Protein AF-A0A1V5MTT9-F1 (afdb_monomer_lite)

Secondary structure (DSSP, 8-state):
------SHHHH--TTS--HHHHHHHHHHHHHHHHHHHHH----EEEEEEES-GGG-EEEEEEE-HHHHTT---PPPGGGB-TTSSSB-HHHHHHHHHHH-SPPP------

Foldseek 3Di:
DDDDDDDCCVVPPPVQDQPQCVVVVVVQVVVVVVCCVPPVDDFHKDWDWDDWDPPTDTDIDGDHPVVPPPDDDDDDPQQAPPVRPHGDVVVVRVCDNVRDDDDDDDDDDD

Sequence (110 aa):
MRADTFGYLQRSFPGLISPVDAYEARYCGRMAVYYASGLNTAGSVCLQRFGKGDRYRTETFVTTLASVAARTKSLAAEYIHEKGNNITEEFHEYVSPLVGRLPEVGYIKR

pLDDT: mean 90.99, std 7.57, range [60.56, 98.0]

Radius of gyration: 18.13 Å; chains: 1; bounding box: 40×33×55 Å

Structure (mmCIF, N/CA/C/O backbone):
data_AF-A0A1V5MTT9-F1
#
_entry.id   AF-A0A1V5MTT9-F1
#
loop_
_atom_site.group_PDB
_atom_site.id
_atom_site.type_symbol
_atom_site.label_atom_id
_atom_site.label_alt_id
_atom_site.label_comp_id
_atom_site.label_asym_id
_atom_site.label_entity_id
_atom_site.label_seq_id
_atom_site.pdbx_PDB_ins_code
_atom_site.Cartn_x
_atom_site.Cartn_y
_atom_site.Cartn_z
_atom_site.occupancy
_atom_site.B_iso_or_equiv
_atom_site.auth_seq_id
_atom_site.auth_comp_id
_atom_site.auth_asym_id
_atom_site.auth_atom_id
_atom_site.pdbx_PDB_model_num
ATOM 1 N N . MET A 1 1 ? -3.926 -7.742 32.868 1.00 60.56 1 MET A N 1
ATOM 2 C CA . MET A 1 1 ? -3.781 -7.343 31.453 1.00 60.56 1 MET A CA 1
ATOM 3 C C . MET A 1 1 ? -3.738 -8.619 30.621 1.00 60.56 1 MET A C 1
ATOM 5 O O . M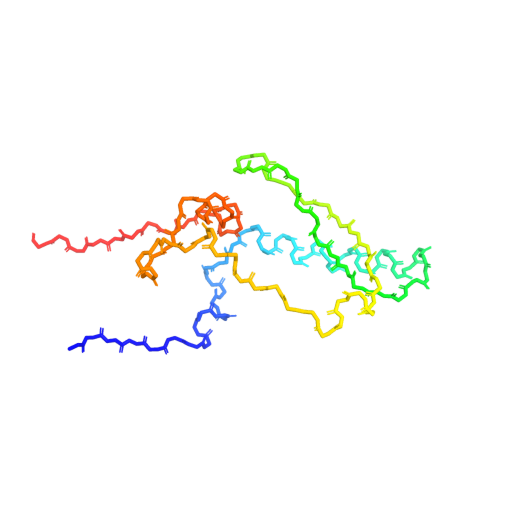ET A 1 1 ? -2.978 -9.505 30.982 1.00 60.56 1 MET A O 1
ATOM 9 N N . ARG A 1 2 ? -4.573 -8.756 29.586 1.00 78.75 2 ARG A N 1
ATOM 10 C CA . ARG A 1 2 ? -4.377 -9.761 28.527 1.00 78.75 2 ARG A CA 1
ATOM 11 C C . ARG A 1 2 ? -3.889 -8.991 27.305 1.00 78.75 2 ARG A C 1
ATOM 13 O O . ARG A 1 2 ? -4.631 -8.141 26.824 1.00 78.75 2 ARG A O 1
ATOM 20 N N . ALA A 1 3 ? -2.645 -9.206 26.901 1.00 85.38 3 ALA A N 1
ATOM 21 C CA . ALA A 1 3 ? -2.016 -8.507 25.790 1.00 85.38 3 ALA A CA 1
ATOM 22 C C . ALA A 1 3 ? -1.079 -9.473 25.065 1.00 85.38 3 ALA A C 1
ATOM 24 O O . ALA A 1 3 ? -0.283 -10.145 25.717 1.00 85.38 3 ALA A O 1
ATOM 25 N N . ASP A 1 4 ? -1.182 -9.505 23.740 1.00 85.06 4 ASP A N 1
ATOM 26 C CA . ASP A 1 4 ? -0.322 -10.281 22.853 1.00 85.06 4 ASP A CA 1
ATOM 27 C C . ASP A 1 4 ? 0.373 -9.331 21.876 1.00 85.06 4 ASP A C 1
ATOM 29 O O . ASP A 1 4 ? -0.234 -8.381 21.377 1.00 85.06 4 ASP A O 1
ATOM 33 N N . THR A 1 5 ? 1.641 -9.607 21.573 1.00 85.62 5 THR A N 1
ATOM 34 C CA . THR A 1 5 ? 2.386 -8.898 20.528 1.00 85.62 5 THR A CA 1
ATOM 35 C C . THR A 1 5 ? 2.424 -9.775 19.293 1.00 85.62 5 THR A C 1
ATOM 37 O O . THR A 1 5 ? 3.155 -10.765 19.235 1.00 85.62 5 THR A O 1
ATOM 40 N N . PHE A 1 6 ? 1.636 -9.426 18.285 1.00 84.81 6 PHE A N 1
ATOM 41 C CA . PHE A 1 6 ? 1.687 -10.150 17.025 1.00 84.81 6 PHE A CA 1
ATOM 42 C C . PHE A 1 6 ? 2.916 -9.744 16.201 1.00 84.81 6 PHE A C 1
ATOM 44 O O . PHE A 1 6 ? 3.332 -8.590 16.180 1.00 84.81 6 PHE A O 1
ATOM 51 N N . GLY A 1 7 ? 3.493 -10.732 15.515 1.00 87.62 7 GLY A N 1
ATOM 52 C CA . GLY A 1 7 ? 4.602 -10.563 14.577 1.00 87.62 7 GLY A CA 1
ATOM 53 C C . GLY A 1 7 ? 4.292 -11.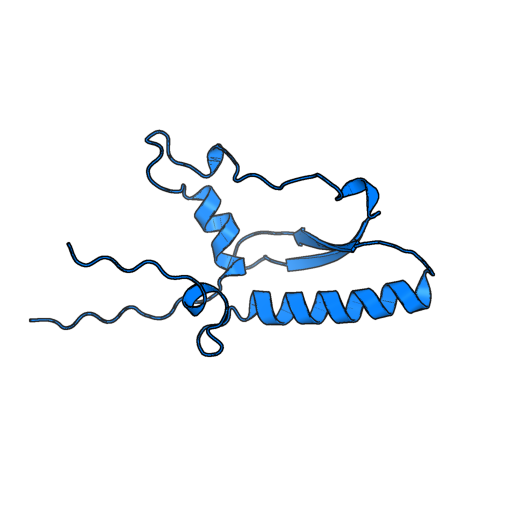289 13.273 1.00 87.62 7 GLY A C 1
ATOM 54 O O . GLY A 1 7 ? 3.595 -10.763 12.412 1.00 87.62 7 GLY A O 1
ATOM 55 N N . TYR A 1 8 ? 4.752 -12.537 13.141 1.00 88.81 8 TYR A N 1
ATOM 56 C CA . TYR A 1 8 ? 4.471 -13.363 11.956 1.00 88.81 8 TYR A CA 1
ATOM 57 C C . TYR A 1 8 ? 2.977 -13.559 11.693 1.00 88.81 8 TYR A C 1
ATOM 59 O O . TYR A 1 8 ? 2.552 -13.503 10.545 1.00 88.81 8 TYR A O 1
ATOM 67 N N . LEU A 1 9 ? 2.177 -13.698 12.751 1.00 86.44 9 LEU A N 1
ATOM 68 C CA . LEU A 1 9 ? 0.724 -13.852 12.654 1.00 86.44 9 LEU A CA 1
ATOM 69 C C . LEU A 1 9 ? 0.054 -12.729 11.845 1.00 86.44 9 LEU A C 1
ATOM 71 O O . LEU A 1 9 ? -0.862 -13.012 11.092 1.00 86.44 9 LEU A O 1
ATOM 75 N N . GLN A 1 10 ? 0.520 -11.480 11.935 1.00 87.88 10 GLN A N 1
ATOM 76 C CA . GLN A 1 10 ? -0.077 -10.359 11.191 1.00 87.88 10 GLN A CA 1
ATOM 77 C C . GLN A 1 10 ? 0.313 -10.315 9.705 1.00 87.88 10 GLN A C 1
ATOM 79 O O . GLN A 1 10 ? -0.386 -9.684 8.922 1.00 87.88 10 GLN A O 1
ATOM 84 N N . ARG A 1 11 ? 1.421 -10.954 9.302 1.00 89.81 11 ARG A N 1
ATOM 85 C CA . ARG A 1 11 ? 1.979 -10.863 7.933 1.00 89.81 11 ARG A CA 1
ATOM 86 C C . ARG A 1 11 ? 2.065 -12.199 7.194 1.00 89.81 11 ARG A C 1
ATOM 88 O O . ARG A 1 11 ? 2.580 -12.266 6.083 1.00 89.81 11 ARG A O 1
ATOM 95 N N . SER A 1 12 ? 1.635 -13.283 7.828 1.00 88.88 12 SER A N 1
ATOM 96 C CA . SER A 1 12 ? 1.751 -14.649 7.307 1.00 88.88 12 SER A CA 1
ATOM 97 C C . SER A 1 12 ? 0.522 -15.471 7.684 1.00 88.88 12 SER A C 1
ATOM 99 O O . SER A 1 12 ? 0.634 -16.583 8.194 1.00 88.88 12 SER A O 1
ATOM 101 N N . PHE A 1 13 ? -0.661 -14.900 7.449 1.00 86.12 13 PHE A N 1
ATOM 102 C CA . PHE A 1 13 ? -1.941 -15.533 7.752 1.00 86.12 13 PHE A CA 1
ATOM 103 C C . PHE A 1 13 ? -2.741 -15.795 6.468 1.00 86.12 13 PHE A C 1
ATOM 105 O O . PHE A 1 13 ? -3.586 -14.990 6.079 1.00 86.12 13 PHE A O 1
ATOM 112 N N . PRO A 1 14 ? -2.488 -16.922 5.778 1.00 79.19 14 PRO A N 1
ATOM 113 C CA . PRO A 1 14 ? -3.064 -17.186 4.458 1.00 79.19 14 PRO A CA 1
A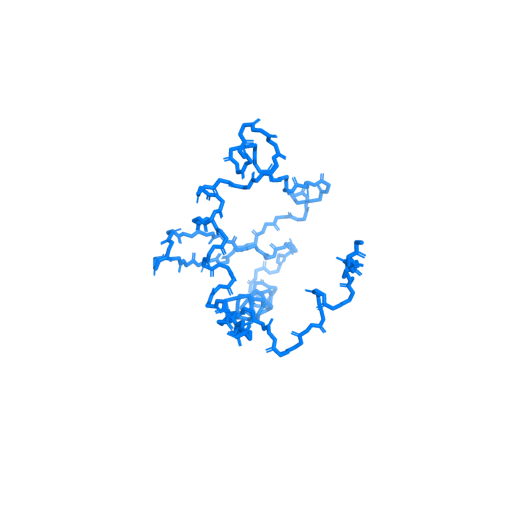TOM 114 C C . PRO A 1 14 ? -4.593 -17.343 4.467 1.00 79.19 14 PRO A C 1
ATOM 116 O O . PRO A 1 14 ? -5.219 -17.263 3.416 1.00 79.19 14 PRO A O 1
ATOM 119 N N . GLY A 1 15 ? -5.205 -17.561 5.636 1.00 83.75 15 GLY A N 1
ATOM 120 C CA . GLY A 1 15 ? -6.657 -17.688 5.777 1.00 83.75 15 GLY A CA 1
ATOM 121 C C . GLY A 1 15 ? -7.426 -16.363 5.808 1.00 83.75 15 GLY A C 1
ATOM 122 O O . GLY A 1 15 ? -8.649 -16.390 5.720 1.00 83.75 15 GLY A O 1
ATOM 123 N N . LEU A 1 16 ? -6.749 -15.215 5.940 1.00 86.50 16 LEU A N 1
ATOM 124 C CA . LEU A 1 16 ? -7.387 -13.894 6.028 1.00 86.50 16 LEU A CA 1
ATOM 125 C C . LEU A 1 16 ? -6.610 -12.880 5.185 1.00 86.50 16 LEU A C 1
ATOM 127 O O . LEU A 1 16 ? -5.852 -12.060 5.696 1.00 86.50 16 LEU A O 1
ATOM 131 N N . ILE A 1 17 ? -6.781 -12.982 3.870 1.00 90.50 17 ILE A N 1
ATOM 132 C CA . ILE A 1 17 ? -6.101 -12.141 2.883 1.00 90.50 17 ILE A CA 1
ATOM 133 C C . ILE A 1 17 ? -7.090 -11.100 2.355 1.00 90.50 17 ILE A C 1
ATOM 135 O O . ILE A 1 17 ? -8.242 -11.432 2.077 1.00 90.50 17 ILE A O 1
ATOM 139 N N . SER A 1 18 ? -6.634 -9.860 2.159 1.00 92.62 18 SER A N 1
ATOM 140 C CA . SER A 1 18 ? -7.400 -8.882 1.382 1.00 92.62 18 SER A CA 1
ATOM 141 C C . SER A 1 18 ? -7.463 -9.323 -0.088 1.00 92.62 18 SER A C 1
ATOM 143 O O . SER A 1 18 ? -6.414 -9.456 -0.727 1.00 92.62 18 SER A O 1
ATOM 145 N N . PRO A 1 19 ? -8.661 -9.508 -0.676 1.00 92.62 19 PRO A N 1
ATOM 146 C CA . PRO A 1 19 ? -8.782 -9.834 -2.096 1.00 92.62 19 PRO A CA 1
ATOM 147 C C . PRO A 1 19 ? -8.158 -8.768 -3.006 1.00 92.62 19 PRO A C 1
ATOM 149 O O . PRO A 1 19 ? -7.658 -9.095 -4.083 1.00 92.62 19 PRO A O 1
ATOM 152 N N . VAL A 1 20 ? -8.170 -7.507 -2.561 1.00 94.69 20 VAL A N 1
ATOM 153 C CA . VAL A 1 20 ? -7.592 -6.374 -3.289 1.00 94.69 20 VAL A CA 1
ATOM 154 C C . VAL A 1 20 ? -6.072 -6.462 -3.279 1.00 94.69 20 VAL A C 1
ATOM 156 O O . VAL A 1 20 ? -5.473 -6.442 -4.349 1.00 94.69 20 VAL A O 1
ATOM 159 N N . ASP A 1 21 ? -5.456 -6.673 -2.113 1.00 95.06 21 ASP A N 1
ATOM 160 C CA . ASP A 1 21 ? -3.999 -6.837 -2.002 1.00 95.06 21 ASP A CA 1
ATOM 161 C C . ASP A 1 21 ? -3.503 -8.041 -2.822 1.00 95.06 21 ASP A C 1
ATOM 163 O O . ASP A 1 21 ? -2.568 -7.924 -3.611 1.00 95.06 21 ASP A O 1
ATOM 167 N N . ALA A 1 22 ? -4.196 -9.182 -2.736 1.00 94.44 22 ALA A N 1
ATOM 168 C CA . ALA A 1 22 ? -3.849 -10.376 -3.507 1.00 94.44 22 ALA A CA 1
ATOM 169 C C . ALA A 1 22 ? -3.900 -10.139 -5.027 1.00 94.44 22 ALA A C 1
ATOM 171 O O . ALA A 1 22 ? -3.017 -10.588 -5.768 1.00 94.44 22 ALA A O 1
ATOM 172 N N . TYR A 1 23 ? -4.936 -9.439 -5.502 1.00 95.94 23 TYR A N 1
ATOM 173 C CA . TYR A 1 23 ? -5.068 -9.084 -6.911 1.00 95.94 23 TYR A CA 1
ATOM 174 C C . TYR A 1 23 ? -3.978 -8.098 -7.344 1.00 95.94 23 TYR A C 1
ATOM 176 O O . TYR A 1 23 ? -3.282 -8.353 -8.330 1.00 95.94 23 TYR A O 1
ATOM 184 N N . GLU A 1 24 ? -3.808 -6.999 -6.609 1.00 97.38 24 GLU A N 1
ATOM 185 C CA . GLU A 1 24 ? -2.867 -5.928 -6.939 1.00 97.38 24 GLU A CA 1
ATOM 186 C C . GLU A 1 24 ? -1.414 -6.413 -6.897 1.00 97.38 24 GLU A C 1
ATOM 188 O O . GLU A 1 24 ? -0.649 -6.117 -7.815 1.00 97.38 24 GLU A O 1
ATOM 193 N N . ALA A 1 25 ? -1.042 -7.246 -5.920 1.00 96.50 25 ALA A N 1
ATOM 194 C CA . ALA A 1 25 ? 0.283 -7.857 -5.845 1.00 96.50 25 ALA A CA 1
ATOM 195 C C . ALA A 1 25 ? 0.582 -8.728 -7.077 1.00 96.50 25 ALA A C 1
ATOM 197 O O . ALA A 1 25 ? 1.646 -8.614 -7.697 1.00 96.50 25 ALA A O 1
ATOM 198 N N . ARG A 1 26 ? -0.379 -9.566 -7.493 1.00 97.75 26 ARG A N 1
ATOM 199 C CA . ARG A 1 26 ? -0.242 -10.382 -8.709 1.00 97.75 26 ARG A CA 1
ATOM 200 C C . ARG A 1 26 ? -0.187 -9.514 -9.966 1.00 97.75 26 ARG A C 1
ATOM 202 O O . ARG A 1 26 ? 0.580 -9.815 -10.884 1.00 97.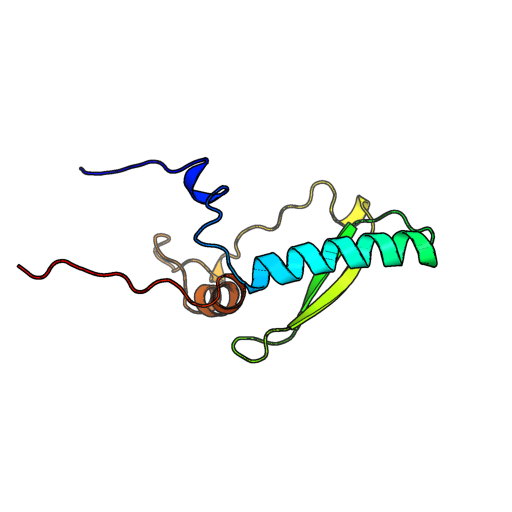75 26 ARG A O 1
ATOM 209 N N . TYR A 1 27 ? -0.997 -8.460 -10.025 1.00 98.00 27 TYR A N 1
ATOM 210 C CA . TYR A 1 27 ? -1.031 -7.531 -11.149 1.00 98.00 27 TYR A CA 1
ATOM 211 C C . TYR A 1 27 ? 0.303 -6.788 -11.301 1.00 98.00 27 TYR A C 1
ATOM 213 O O . TYR A 1 27 ? 0.877 -6.808 -12.389 1.00 98.00 27 TYR A O 1
ATOM 221 N N . CYS A 1 28 ? 0.867 -6.263 -10.210 1.00 97.75 28 CYS A N 1
ATOM 222 C CA . CYS A 1 28 ? 2.200 -5.655 -10.180 1.00 97.75 28 CYS A CA 1
ATOM 223 C C . CYS A 1 28 ? 3.281 -6.585 -10.740 1.00 97.75 28 CYS A C 1
ATOM 225 O O . CYS A 1 28 ? 4.065 -6.165 -11.589 1.00 97.75 28 CYS A O 1
ATOM 227 N N . GLY A 1 29 ? 3.298 -7.856 -10.323 1.00 96.88 29 GLY A N 1
ATOM 228 C CA . GLY A 1 29 ? 4.261 -8.838 -10.832 1.00 96.88 29 GLY A CA 1
ATOM 229 C C . GLY A 1 29 ? 4.127 -9.085 -12.339 1.00 96.88 29 GLY A C 1
ATOM 230 O O . GLY A 1 29 ? 5.126 -9.116 -13.057 1.00 96.88 29 GLY A O 1
ATOM 231 N N . ARG A 1 30 ? 2.893 -9.196 -12.851 1.00 96.69 30 ARG A N 1
ATOM 232 C CA . ARG A 1 30 ? 2.639 -9.334 -14.298 1.00 96.69 30 ARG A CA 1
ATOM 233 C C . ARG A 1 30 ? 3.107 -8.108 -15.076 1.00 96.69 30 ARG A C 1
ATOM 235 O O . ARG A 1 30 ? 3.747 -8.253 -16.115 1.00 96.69 30 ARG A O 1
ATOM 242 N N . MET A 1 31 ? 2.802 -6.918 -14.567 1.00 95.62 31 MET A N 1
ATOM 243 C CA . MET A 1 31 ? 3.177 -5.667 -15.217 1.00 95.62 31 MET A CA 1
ATOM 244 C C . MET A 1 31 ? 4.689 -5.440 -15.183 1.00 95.62 31 MET A C 1
ATOM 246 O O . MET A 1 31 ? 5.237 -4.947 -16.161 1.00 95.62 31 MET A O 1
ATOM 250 N N . ALA A 1 32 ? 5.389 -5.889 -14.137 1.00 95.06 32 ALA A N 1
ATOM 251 C CA . ALA A 1 32 ? 6.850 -5.856 -14.091 1.00 95.06 32 ALA A CA 1
ATOM 252 C C . ALA A 1 32 ? 7.480 -6.635 -15.255 1.00 95.06 32 ALA A C 1
ATOM 254 O O . ALA A 1 32 ? 8.357 -6.105 -15.935 1.00 95.06 32 ALA A O 1
ATOM 255 N N . VAL A 1 33 ? 6.990 -7.849 -15.535 1.00 94.50 33 VAL A N 1
ATOM 256 C CA . VAL A 1 33 ? 7.446 -8.638 -16.692 1.00 94.50 33 VAL A CA 1
ATOM 257 C C . VAL A 1 33 ? 7.112 -7.921 -17.999 1.00 94.50 33 VAL A C 1
ATOM 259 O O . VAL A 1 33 ? 7.986 -7.763 -18.844 1.00 94.50 33 VAL A O 1
ATOM 262 N N . TYR A 1 34 ? 5.877 -7.429 -18.147 1.00 93.50 34 TYR A N 1
ATOM 263 C CA . TYR A 1 34 ? 5.450 -6.700 -19.344 1.00 93.50 34 TYR A CA 1
ATOM 264 C C . TYR A 1 34 ? 6.346 -5.487 -19.645 1.00 93.50 34 TYR A C 1
ATOM 266 O O . TYR A 1 34 ? 6.847 -5.344 -20.762 1.00 93.50 34 TYR A O 1
ATOM 274 N N . TYR A 1 35 ? 6.596 -4.636 -18.646 1.00 93.50 35 TYR A N 1
ATOM 275 C CA . TYR A 1 35 ? 7.445 -3.457 -18.810 1.00 93.50 35 TYR A CA 1
ATOM 276 C C . TYR A 1 35 ? 8.906 -3.830 -19.079 1.00 93.50 35 TYR A C 1
ATOM 278 O O . TYR A 1 35 ? 9.538 -3.209 -19.933 1.00 93.50 35 TYR A O 1
ATOM 286 N N . ALA A 1 36 ? 9.431 -4.862 -18.412 1.00 91.88 36 ALA A N 1
ATOM 287 C CA . ALA A 1 36 ? 10.790 -5.340 -18.650 1.00 91.88 36 ALA A CA 1
ATOM 288 C C . ALA A 1 36 ? 10.973 -5.867 -20.083 1.00 91.88 36 ALA A C 1
ATOM 290 O O . ALA A 1 36 ? 11.989 -5.582 -20.712 1.00 91.88 36 ALA A O 1
ATOM 291 N N . SER A 1 37 ? 9.984 -6.589 -20.622 1.00 89.56 37 SER A N 1
ATOM 292 C CA . SER A 1 37 ? 10.043 -7.145 -21.980 1.00 89.56 37 SER A CA 1
ATOM 293 C C . SER A 1 37 ? 9.861 -6.102 -23.086 1.00 89.56 37 SER A C 1
ATOM 295 O O . SER A 1 37 ? 10.436 -6.263 -24.157 1.00 89.56 37 SER A O 1
ATOM 297 N N . GLY A 1 38 ? 9.050 -5.062 -22.861 1.00 78.25 38 GLY A N 1
ATOM 298 C CA . GLY A 1 38 ? 8.679 -4.104 -23.909 1.00 78.25 38 GLY A CA 1
ATOM 299 C C . GLY A 1 38 ? 9.493 -2.809 -23.939 1.00 78.25 38 GLY A C 1
ATOM 300 O O . GLY A 1 38 ? 9.642 -2.214 -25.002 1.00 78.25 38 GLY A O 1
ATOM 301 N N . LEU A 1 39 ? 10.000 -2.351 -22.790 1.00 71.12 39 LEU A N 1
ATOM 302 C CA . LEU A 1 39 ? 10.592 -1.013 -22.658 1.00 71.12 39 LEU A CA 1
ATOM 303 C C . LEU A 1 39 ? 12.092 -1.033 -22.341 1.00 71.12 39 LEU A C 1
ATOM 305 O O . LEU A 1 39 ? 12.726 0.017 -22.379 1.00 71.12 39 LEU A O 1
ATOM 309 N N . ASN A 1 40 ? 12.668 -2.202 -22.029 1.00 65.38 40 ASN A N 1
ATOM 310 C CA . ASN A 1 40 ? 14.063 -2.358 -21.591 1.00 65.38 40 ASN A CA 1
ATOM 311 C C . ASN A 1 40 ? 14.467 -1.362 -20.475 1.00 65.38 40 ASN A C 1
ATOM 313 O O . ASN A 1 40 ? 15.599 -0.885 -20.405 1.00 65.38 40 ASN A O 1
ATOM 317 N N . THR A 1 41 ? 13.506 -1.005 -19.617 1.00 71.25 41 THR A N 1
ATOM 318 C CA . THR A 1 41 ? 13.657 -0.011 -18.549 1.00 71.25 41 THR A CA 1
ATOM 319 C C . THR A 1 41 ? 13.867 -0.683 -17.201 1.00 71.25 41 THR A C 1
ATOM 321 O O . THR A 1 41 ? 13.041 -1.488 -16.770 1.00 71.25 41 THR A O 1
ATOM 324 N N . ALA A 1 42 ? 14.922 -0.286 -16.488 1.00 86.38 42 ALA A N 1
ATOM 325 C CA . ALA A 1 42 ? 15.093 -0.602 -15.074 1.00 86.38 42 ALA A CA 1
ATOM 326 C C . ALA A 1 42 ? 14.260 0.357 -14.206 1.00 86.38 42 ALA A C 1
ATOM 328 O O . ALA A 1 42 ? 14.333 1.577 -14.369 1.00 86.38 42 ALA A O 1
ATOM 329 N N . GLY A 1 43 ? 13.487 -0.175 -13.258 1.00 92.50 43 GLY A N 1
ATOM 330 C CA . GLY A 1 43 ? 12.634 0.640 -12.398 1.00 92.50 43 GLY A CA 1
ATOM 331 C C . GLY A 1 43 ? 11.808 -0.173 -11.409 1.00 92.50 43 GLY A C 1
ATOM 332 O O . GLY A 1 43 ? 11.931 -1.394 -11.330 1.00 92.50 43 GLY A O 1
ATOM 333 N N . SER A 1 44 ? 10.966 0.526 -10.654 1.00 94.50 44 SER A N 1
ATOM 334 C CA . SER A 1 44 ? 9.976 -0.070 -9.757 1.00 94.50 44 SER A CA 1
ATOM 335 C C . SER A 1 44 ? 8.581 0.092 -10.349 1.00 94.50 44 SER A C 1
ATOM 337 O O . SER A 1 44 ? 8.235 1.179 -10.818 1.00 94.50 44 SER A O 1
ATOM 339 N N . VAL A 1 45 ? 7.775 -0.970 -10.313 1.00 96.06 45 VAL A N 1
ATOM 340 C CA . VAL A 1 45 ? 6.350 -0.887 -10.653 1.00 96.06 45 VAL A CA 1
ATOM 341 C C . VAL A 1 45 ? 5.607 -0.293 -9.467 1.00 96.06 45 VAL A C 1
ATOM 343 O O . VAL A 1 45 ? 5.735 -0.760 -8.338 1.00 96.06 45 VAL A O 1
ATOM 346 N N . CYS A 1 46 ? 4.831 0.748 -9.725 1.00 96.25 46 CYS A N 1
ATOM 347 C CA . CYS A 1 46 ? 4.044 1.451 -8.724 1.00 96.25 46 CYS A CA 1
ATOM 348 C C . CYS A 1 46 ? 2.559 1.369 -9.067 1.00 96.25 46 CYS A C 1
ATOM 350 O O . CYS A 1 46 ? 2.188 1.376 -10.240 1.00 96.25 46 CYS A O 1
ATOM 352 N N . LEU A 1 47 ? 1.720 1.329 -8.032 1.00 97.25 47 LEU A N 1
ATOM 353 C CA . LEU A 1 47 ? 0.270 1.441 -8.150 1.00 97.25 47 LEU A CA 1
ATOM 354 C C . LEU A 1 47 ? -0.132 2.898 -7.943 1.00 97.25 47 LEU A C 1
ATOM 356 O O . LEU A 1 47 ? 0.083 3.470 -6.872 1.00 97.25 47 LEU A O 1
ATOM 360 N N . GLN A 1 48 ? -0.736 3.494 -8.963 1.00 97.12 48 GLN A N 1
ATOM 361 C CA . GLN A 1 48 ? -1.382 4.790 -8.864 1.00 97.12 48 GLN A CA 1
ATOM 362 C C . GLN A 1 48 ? -2.865 4.589 -8.572 1.00 97.12 48 GLN A C 1
ATOM 364 O O . GLN A 1 48 ? -3.579 3.956 -9.346 1.00 97.12 48 GLN A O 1
ATOM 369 N N . ARG A 1 49 ? -3.329 5.130 -7.443 1.00 96.56 49 ARG A N 1
ATOM 370 C CA . ARG A 1 49 ? -4.738 5.091 -7.042 1.00 96.56 49 ARG A CA 1
ATOM 371 C C . ARG A 1 49 ? -5.548 6.129 -7.816 1.00 96.56 49 ARG A C 1
ATOM 373 O O . ARG A 1 49 ? -5.174 7.299 -7.861 1.00 96.56 49 ARG A O 1
ATOM 380 N N . PHE A 1 50 ? -6.720 5.716 -8.282 1.00 95.88 50 PHE A N 1
ATOM 381 C CA . PHE A 1 50 ? -7.778 6.582 -8.786 1.00 95.88 50 PHE A CA 1
ATOM 382 C C . PHE A 1 50 ? -9.092 6.271 -8.068 1.00 95.88 50 PHE A C 1
ATOM 384 O O . PHE A 1 50 ? -9.397 5.121 -7.755 1.00 95.88 50 PHE A O 1
ATOM 391 N N . GLY A 1 51 ? -9.892 7.309 -7.827 1.00 93.38 51 GLY A N 1
ATOM 392 C CA . GLY A 1 51 ? -11.160 7.168 -7.116 1.00 93.38 51 GLY A CA 1
ATOM 393 C C . GLY A 1 51 ? -11.008 6.842 -5.624 1.00 93.38 51 GLY A C 1
ATOM 394 O O . GLY A 1 51 ? -9.913 6.837 -5.058 1.00 93.38 51 GLY A O 1
ATOM 395 N N . LYS A 1 52 ? -12.154 6.624 -4.977 1.00 91.00 52 LYS A N 1
ATOM 396 C CA . LYS A 1 52 ? -12.318 6.334 -3.545 1.00 91.00 52 LYS A CA 1
ATOM 397 C C . LYS A 1 52 ? -13.500 5.378 -3.354 1.00 91.00 52 LYS A C 1
ATOM 399 O O . LYS A 1 52 ? -14.368 5.331 -4.229 1.00 91.00 52 LYS A O 1
ATOM 404 N N . GLY A 1 53 ? -13.549 4.688 -2.211 1.00 88.88 53 GLY A N 1
ATOM 405 C CA . GLY A 1 53 ? -14.646 3.780 -1.853 1.00 88.88 53 GLY A CA 1
ATOM 406 C C . GLY A 1 53 ? -14.926 2.769 -2.966 1.00 88.88 53 GLY A C 1
ATOM 407 O O . GLY A 1 53 ? -13.996 2.179 -3.508 1.00 88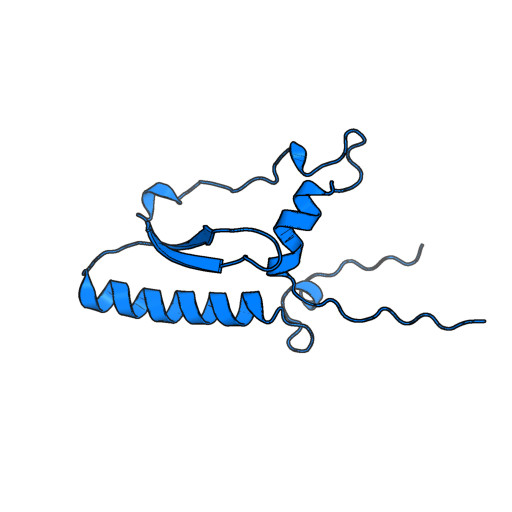.88 53 GLY A O 1
ATOM 408 N N . ASP A 1 54 ? -16.186 2.664 -3.382 1.00 89.00 54 ASP A N 1
ATOM 409 C CA . ASP A 1 54 ? -16.627 1.741 -4.442 1.00 89.00 54 ASP A CA 1
ATOM 410 C C . ASP A 1 54 ? -16.064 2.064 -5.837 1.00 89.00 54 ASP A C 1
ATOM 412 O O . ASP A 1 54 ? -16.115 1.236 -6.742 1.00 89.00 54 ASP A O 1
ATOM 416 N N . ARG A 1 55 ? -15.510 3.269 -6.034 1.00 93.94 55 ARG A N 1
ATOM 417 C CA . ARG A 1 55 ? -14.827 3.670 -7.278 1.00 93.94 55 ARG A CA 1
ATOM 418 C C . ARG A 1 55 ? -13.314 3.476 -7.213 1.00 93.94 55 ARG A C 1
ATOM 420 O O . ARG A 1 55 ? -12.606 3.995 -8.078 1.00 93.94 55 ARG A O 1
ATOM 427 N N . TYR A 1 56 ? -12.808 2.820 -6.170 1.00 95.88 56 TYR A N 1
ATOM 428 C CA . TYR A 1 56 ? -11.389 2.535 -6.033 1.00 95.88 56 TYR A CA 1
ATOM 429 C C . TYR A 1 56 ? -10.892 1.704 -7.218 1.00 95.88 56 TYR A C 1
ATOM 431 O O . TYR A 1 56 ? -11.428 0.641 -7.524 1.00 95.88 56 TYR A O 1
ATOM 439 N N . ARG A 1 57 ? -9.845 2.198 -7.875 1.00 95.69 57 ARG A N 1
ATOM 440 C CA . ARG A 1 57 ? -9.116 1.476 -8.915 1.00 95.69 57 ARG A CA 1
ATOM 441 C C . ARG A 1 57 ? -7.651 1.878 -8.898 1.00 95.69 57 ARG A C 1
ATOM 443 O O . ARG A 1 57 ? -7.308 2.982 -8.468 1.00 95.69 57 ARG A O 1
ATOM 450 N N . THR A 1 58 ? -6.798 1.003 -9.402 1.00 97.62 58 THR A N 1
ATOM 451 C CA . THR A 1 58 ? -5.370 1.268 -9.548 1.00 97.62 58 THR A CA 1
ATOM 452 C C . THR A 1 58 ? -4.919 1.046 -10.982 1.00 97.62 58 THR A C 1
ATOM 454 O O . THR A 1 58 ? -5.430 0.178 -11.688 1.00 97.62 58 THR A O 1
ATOM 457 N N . GLU A 1 59 ? -3.956 1.849 -11.417 1.00 97.62 59 GLU A N 1
ATOM 458 C CA . GLU A 1 59 ? -3.219 1.619 -12.659 1.00 97.62 59 GLU A CA 1
ATOM 459 C C . GLU A 1 59 ? -1.731 1.524 -12.330 1.00 97.62 59 GLU A C 1
ATOM 461 O O . GLU A 1 59 ? -1.260 2.092 -11.341 1.00 97.62 59 GLU A O 1
ATOM 466 N N . THR A 1 60 ? -0.985 0.769 -13.132 1.00 97.12 60 THR A N 1
ATOM 467 C CA . THR A 1 60 ? 0.454 0.605 -12.931 1.00 97.12 60 THR A CA 1
ATOM 468 C C . THR A 1 60 ? 1.240 1.578 -13.786 1.00 97.12 60 THR A C 1
ATOM 470 O O . THR A 1 60 ? 0.891 1.836 -14.937 1.00 97.12 60 THR A O 1
ATOM 473 N N . PHE A 1 61 ? 2.361 2.037 -13.249 1.00 95.00 61 PHE A N 1
ATOM 474 C CA . PHE A 1 61 ? 3.392 2.735 -14.005 1.00 95.00 61 PHE A CA 1
ATOM 475 C C . PHE A 1 61 ? 4.776 2.333 -13.489 1.00 95.00 61 PHE A C 1
ATOM 477 O O . PHE A 1 61 ? 4.899 1.751 -12.409 1.00 95.00 61 PHE A O 1
ATOM 484 N N . VAL A 1 62 ? 5.820 2.632 -14.262 1.00 95.12 62 VAL A N 1
ATOM 485 C CA . VAL A 1 62 ? 7.212 2.410 -13.852 1.00 95.12 62 VAL A CA 1
ATOM 486 C C . VAL A 1 62 ? 7.825 3.733 -13.430 1.00 95.12 62 VAL A C 1
ATOM 488 O O . VAL A 1 62 ? 7.767 4.711 -14.172 1.00 95.12 62 VAL A O 1
ATOM 491 N N . THR A 1 63 ? 8.447 3.749 -12.255 1.00 93.50 63 THR A N 1
ATOM 492 C CA . THR A 1 63 ? 9.274 4.868 -11.797 1.00 93.50 63 THR A CA 1
ATOM 493 C C . THR A 1 63 ? 10.739 4.456 -11.681 1.00 93.50 63 THR A C 1
ATOM 495 O O . THR A 1 63 ? 11.062 3.274 -11.532 1.00 93.50 63 THR A O 1
ATOM 498 N N . THR A 1 64 ? 11.652 5.425 -11.726 1.00 93.56 64 THR A N 1
ATOM 499 C CA . THR A 1 64 ? 13.089 5.155 -11.581 1.00 93.56 64 THR A CA 1
ATOM 500 C C . THR A 1 64 ? 13.415 4.730 -10.151 1.00 93.56 64 THR A C 1
ATOM 502 O O . THR A 1 64 ? 12.833 5.243 -9.193 1.00 93.56 64 THR A O 1
ATOM 505 N N . LEU A 1 65 ? 14.397 3.843 -9.973 1.00 91.88 65 LEU A N 1
ATOM 506 C CA . LEU A 1 65 ? 14.834 3.431 -8.631 1.00 91.88 65 LEU A CA 1
ATOM 507 C C . LEU A 1 65 ? 15.334 4.619 -7.796 1.00 91.88 65 LEU A C 1
ATOM 509 O O . LEU A 1 65 ? 15.067 4.687 -6.600 1.00 91.88 65 LEU A O 1
ATOM 513 N N . ALA A 1 66 ? 15.980 5.599 -8.433 1.00 92.69 66 ALA A N 1
ATOM 514 C CA . ALA A 1 66 ? 16.440 6.819 -7.773 1.00 92.69 66 ALA A CA 1
ATOM 515 C C . ALA A 1 66 ? 15.293 7.653 -7.172 1.00 92.69 66 ALA A C 1
ATOM 517 O O . ALA A 1 66 ? 15.485 8.299 -6.147 1.00 92.69 66 ALA A O 1
ATOM 518 N N . SER A 1 67 ? 14.098 7.627 -7.774 1.00 91.69 67 SER A N 1
ATOM 519 C CA . SER A 1 67 ? 12.941 8.375 -7.258 1.00 91.69 67 SER A CA 1
ATOM 520 C C . SER A 1 67 ? 12.364 7.798 -5.959 1.00 91.69 67 SER A C 1
ATOM 522 O O . SER A 1 67 ? 11.730 8.528 -5.198 1.00 91.69 67 SER A O 1
ATOM 524 N N . VAL A 1 68 ? 12.594 6.507 -5.694 1.00 91.50 68 VAL A N 1
ATOM 525 C CA . VAL A 1 68 ? 12.051 5.787 -4.527 1.00 91.50 68 VAL A CA 1
ATOM 526 C C . VAL A 1 68 ? 13.115 5.453 -3.484 1.00 91.50 68 VAL A C 1
ATOM 528 O O . VAL A 1 68 ? 12.793 5.277 -2.310 1.00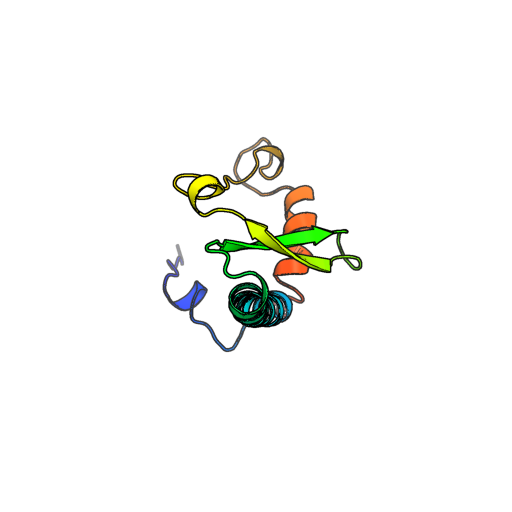 91.50 68 VAL A O 1
ATOM 531 N N . ALA A 1 69 ? 14.385 5.381 -3.882 1.00 92.25 69 ALA A N 1
ATOM 532 C CA . ALA A 1 69 ? 15.489 5.091 -2.980 1.00 92.25 69 ALA A CA 1
ATOM 533 C C . ALA A 1 69 ? 15.562 6.127 -1.847 1.00 92.25 69 ALA A C 1
ATOM 535 O O . ALA A 1 69 ? 15.495 7.333 -2.082 1.00 92.25 69 ALA A O 1
ATOM 536 N N . ALA A 1 70 ? 15.701 5.643 -0.608 1.00 92.00 70 ALA A N 1
ATOM 537 C CA . ALA A 1 70 ? 15.759 6.460 0.608 1.00 92.00 70 ALA A CA 1
ATOM 538 C C . ALA A 1 70 ? 14.555 7.407 0.821 1.00 92.00 70 ALA A C 1
ATOM 540 O O . ALA A 1 70 ? 14.643 8.368 1.588 1.00 92.00 70 ALA A O 1
ATOM 541 N N . ARG A 1 71 ? 13.416 7.142 0.169 1.00 92.62 71 ARG A N 1
ATOM 542 C CA . ARG A 1 71 ? 12.151 7.829 0.436 1.00 92.62 71 ARG A CA 1
ATOM 543 C C . ARG A 1 71 ? 11.241 6.923 1.254 1.00 92.62 71 ARG A C 1
ATOM 545 O O . ARG A 1 71 ? 11.069 5.750 0.938 1.00 92.62 71 ARG A O 1
ATOM 552 N N . THR A 1 72 ? 10.620 7.497 2.277 1.00 93.69 72 THR A N 1
ATOM 553 C CA . THR A 1 72 ? 9.669 6.802 3.148 1.00 93.69 72 THR A CA 1
ATOM 554 C C . THR A 1 72 ? 8.310 7.470 3.035 1.00 93.69 72 THR A C 1
ATOM 556 O O . THR A 1 72 ? 8.207 8.694 3.114 1.00 93.69 72 THR A O 1
ATOM 559 N N . LYS A 1 73 ? 7.256 6.667 2.868 1.00 92.06 73 LYS A N 1
ATOM 560 C CA . LYS A 1 73 ? 5.877 7.144 2.963 1.00 92.06 73 LYS A CA 1
ATOM 561 C C . LYS A 1 73 ? 5.462 7.162 4.433 1.00 92.06 73 LYS A C 1
ATOM 563 O O . LYS A 1 73 ? 5.113 6.122 4.986 1.00 92.06 73 LYS A O 1
ATOM 568 N N . SER A 1 74 ? 5.527 8.333 5.055 1.00 96.00 74 SER A N 1
ATOM 569 C CA . SER A 1 74 ? 5.019 8.535 6.413 1.00 96.00 74 SER A CA 1
ATOM 570 C C . SER A 1 74 ? 3.492 8.513 6.434 1.00 96.00 74 SER A C 1
ATOM 572 O O . SER A 1 74 ? 2.843 8.874 5.449 1.00 96.00 74 SER A O 1
ATOM 574 N N . LEU A 1 75 ? 2.918 8.105 7.568 1.00 95.31 75 LEU A N 1
ATOM 575 C CA . LEU A 1 75 ? 1.498 8.315 7.821 1.00 95.31 75 LEU A CA 1
ATOM 576 C C . LEU A 1 75 ? 1.238 9.825 7.891 1.00 95.31 75 LEU A C 1
ATOM 578 O O . LEU A 1 75 ? 1.982 10.548 8.555 1.00 95.31 75 LEU A O 1
ATOM 582 N N . ALA A 1 76 ? 0.224 10.288 7.168 1.00 96.38 76 ALA A N 1
ATOM 583 C CA . ALA A 1 76 ? -0.117 11.699 7.108 1.00 96.38 76 ALA A CA 1
ATOM 584 C C . ALA A 1 76 ? -0.687 12.163 8.463 1.00 96.38 76 ALA A C 1
ATOM 586 O O . ALA A 1 76 ? -1.379 11.395 9.133 1.00 96.38 76 ALA A O 1
ATOM 587 N N . ALA A 1 77 ? -0.378 13.387 8.895 1.00 96.38 77 ALA A N 1
ATOM 588 C CA . ALA A 1 77 ? -0.800 13.874 10.213 1.00 96.38 77 ALA A CA 1
ATOM 589 C C . ALA A 1 77 ? -2.328 14.003 10.300 1.00 96.38 77 ALA A C 1
ATOM 591 O O . ALA A 1 77 ? -2.912 13.719 11.338 1.00 96.38 77 ALA A O 1
ATOM 592 N N . GLU A 1 78 ? -2.969 14.336 9.180 1.00 96.50 78 GLU A N 1
ATOM 593 C CA . GLU A 1 78 ? -4.420 14.394 9.014 1.00 96.50 78 GLU A CA 1
ATOM 594 C C . GLU A 1 78 ? -5.124 13.044 9.211 1.00 96.50 78 GLU A C 1
ATOM 596 O O . GLU A 1 78 ? -6.333 13.020 9.390 1.00 96.50 78 GLU A O 1
ATOM 601 N N . TYR A 1 79 ? -4.390 11.927 9.196 1.00 97.62 79 TYR A N 1
ATOM 602 C CA . TYR A 1 79 ? -4.931 10.595 9.476 1.00 97.62 79 TYR A CA 1
ATOM 603 C C . TYR A 1 79 ? -4.959 10.252 10.962 1.00 97.62 79 TYR A C 1
ATOM 605 O O . TYR A 1 79 ? -5.470 9.195 11.333 1.00 97.62 79 TYR A O 1
ATOM 613 N N . ILE A 1 80 ? -4.411 11.116 11.815 1.00 97.81 80 ILE A N 1
ATOM 614 C CA . ILE A 1 80 ? -4.330 10.925 13.258 1.00 97.81 80 ILE A CA 1
ATOM 615 C C . ILE A 1 80 ? -5.196 11.994 13.923 1.00 97.81 80 ILE A C 1
ATOM 617 O O . ILE A 1 80 ? -5.053 13.185 13.661 1.00 97.81 80 ILE A O 1
ATOM 621 N N . HIS A 1 81 ? -6.105 11.575 14.801 1.00 96.00 81 HIS A N 1
ATOM 622 C CA . HIS A 1 81 ? -6.959 12.502 15.541 1.00 96.00 81 HIS A CA 1
ATOM 623 C C . HIS A 1 81 ? -6.115 13.436 16.431 1.00 96.00 81 HIS A C 1
ATOM 625 O O . HIS A 1 81 ? -5.058 13.036 16.910 1.00 96.00 81 HIS A O 1
ATOM 631 N N . GLU A 1 82 ? -6.607 14.638 16.751 1.00 95.38 82 GLU A N 1
ATOM 632 C CA . GLU A 1 82 ? -5.884 15.678 17.520 1.00 95.38 82 GLU A CA 1
ATOM 633 C C . GLU A 1 82 ? -5.263 15.173 18.841 1.00 95.38 82 GLU A C 1
ATOM 635 O O . GLU A 1 82 ? -4.180 15.585 19.243 1.00 95.38 82 GLU A O 1
ATOM 640 N N . LYS A 1 83 ? -5.929 14.217 19.501 1.00 96.00 83 LYS A N 1
ATOM 641 C CA . LYS A 1 83 ? -5.473 13.581 20.753 1.00 96.00 83 LYS A CA 1
ATOM 642 C C . LYS A 1 83 ? -4.351 12.545 20.567 1.00 96.00 83 LYS A C 1
ATOM 644 O O . LYS A 1 83 ? -3.855 12.017 21.558 1.00 96.00 83 LYS A O 1
ATOM 649 N N . GLY A 1 84 ? -3.986 12.204 19.332 1.00 95.81 84 GLY A N 1
ATOM 650 C CA . GLY A 1 84 ? -2.874 11.309 18.996 1.00 95.81 84 GLY A CA 1
ATOM 651 C C . GLY A 1 84 ? -3.099 9.819 19.277 1.00 95.81 84 GLY A C 1
ATOM 652 O O . GLY A 1 84 ? -2.161 9.036 19.179 1.00 95.81 84 GLY A O 1
ATOM 653 N N . ASN A 1 85 ? -4.311 9.405 19.652 1.00 96.19 85 ASN A N 1
ATOM 654 C CA . ASN A 1 85 ? -4.602 8.048 20.131 1.00 96.19 85 ASN A CA 1
ATOM 655 C C . ASN A 1 85 ? -5.621 7.280 19.275 1.00 96.19 85 ASN A C 1
ATOM 657 O O . ASN A 1 85 ? -6.051 6.197 19.670 1.00 96.19 85 ASN A O 1
ATOM 661 N N . ASN A 1 86 ? -6.029 7.838 18.136 1.00 96.69 86 ASN A N 1
ATOM 662 C CA . ASN A 1 86 ? -6.915 7.180 17.187 1.00 96.69 86 ASN A CA 1
ATOM 663 C C . ASN A 1 86 ? -6.677 7.709 15.767 1.00 96.69 86 ASN A C 1
ATOM 665 O O . ASN A 1 86 ? -6.065 8.767 15.594 1.00 96.69 86 ASN A O 1
ATOM 669 N N . ILE A 1 87 ? -7.174 6.979 14.774 1.00 97.31 87 ILE A N 1
ATOM 670 C CA . ILE A 1 87 ? -7.166 7.407 13.375 1.00 97.31 87 ILE A CA 1
ATOM 671 C C . ILE A 1 87 ? -8.451 8.156 13.019 1.00 97.31 87 ILE A C 1
ATOM 673 O O . ILE A 1 87 ? -9.453 8.058 13.729 1.00 97.31 87 ILE A O 1
ATOM 677 N N . THR A 1 88 ? -8.396 8.951 11.958 1.00 97.81 88 THR A N 1
ATOM 678 C CA . THR A 1 88 ? -9.529 9.760 11.497 1.00 97.81 88 THR A CA 1
ATOM 679 C C . THR A 1 88 ? -10.368 9.041 10.438 1.00 97.81 88 THR A C 1
ATOM 681 O O . THR A 1 88 ? -9.972 8.003 9.897 1.00 97.81 88 THR A O 1
ATOM 684 N N . GLU A 1 89 ? -11.526 9.613 10.102 1.00 96.38 89 GLU A N 1
ATOM 685 C CA . GLU A 1 89 ? -12.385 9.090 9.034 1.00 96.38 89 GLU A CA 1
ATOM 686 C C . GLU A 1 89 ? -11.688 9.141 7.665 1.00 96.38 89 GLU A C 1
ATOM 688 O O . GLU A 1 89 ? -11.844 8.245 6.840 1.00 96.38 89 GLU A O 1
ATOM 693 N N . GLU A 1 90 ? -10.817 10.124 7.437 1.00 95.56 90 GLU A N 1
ATOM 694 C CA . GLU A 1 90 ? -10.023 10.223 6.212 1.00 95.56 90 GLU A CA 1
ATOM 695 C C . GLU A 1 90 ? -9.089 9.017 6.039 1.00 95.56 90 GLU A C 1
ATOM 697 O O . GLU A 1 90 ? -8.871 8.545 4.916 1.00 95.56 90 GLU A O 1
ATOM 702 N N . PHE A 1 91 ? -8.557 8.479 7.142 1.00 96.44 91 PHE A N 1
ATOM 703 C CA . PHE A 1 91 ? -7.788 7.240 7.094 1.00 96.44 91 PHE A CA 1
ATOM 704 C C . PHE A 1 91 ? -8.684 6.029 6.836 1.00 96.44 91 PHE A C 1
ATOM 706 O O . PHE A 1 91 ? -8.301 5.156 6.052 1.00 96.44 91 PHE A O 1
ATOM 713 N N . HIS A 1 92 ? -9.879 5.985 7.436 1.00 94.44 92 HIS A N 1
ATOM 714 C CA . HIS A 1 92 ? -10.873 4.950 7.145 1.00 94.44 92 HIS A CA 1
ATOM 715 C C . HIS A 1 92 ? -11.226 4.919 5.653 1.00 94.44 92 HIS A C 1
ATOM 717 O O . HIS A 1 92 ? -11.135 3.853 5.038 1.00 94.44 92 HIS A O 1
ATOM 723 N N . GLU A 1 93 ? -11.515 6.062 5.028 1.00 94.38 93 GLU A N 1
ATOM 724 C CA . GLU A 1 93 ? -11.743 6.151 3.580 1.00 94.38 93 GLU A CA 1
ATOM 725 C C . GLU A 1 93 ? -10.538 5.653 2.768 1.00 94.38 93 GLU A C 1
ATOM 727 O O . GLU A 1 93 ? -10.692 4.998 1.730 1.00 94.38 93 GLU A O 1
ATOM 732 N N . TYR A 1 94 ? -9.320 5.972 3.218 1.00 95.25 94 TYR A N 1
ATOM 733 C CA . TYR A 1 94 ? -8.096 5.569 2.536 1.00 95.25 94 TYR A CA 1
ATOM 734 C C . TYR A 1 94 ? -7.875 4.050 2.588 1.00 95.25 94 TYR A C 1
ATOM 736 O O . TYR A 1 94 ? -7.522 3.452 1.562 1.00 95.25 94 TYR A O 1
ATOM 744 N N . VAL A 1 95 ? -8.054 3.437 3.761 1.00 95.50 95 VAL A N 1
ATOM 745 C CA . VAL A 1 95 ? -7.675 2.042 4.029 1.00 95.50 95 VAL A CA 1
ATOM 746 C C . VAL A 1 95 ? -8.779 1.041 3.690 1.00 95.50 95 VAL A C 1
ATOM 748 O O . VAL A 1 95 ? -8.463 -0.067 3.266 1.00 95.50 95 VAL A O 1
ATOM 751 N N . SER A 1 96 ? -10.054 1.424 3.802 1.00 94.56 96 SER A N 1
ATOM 752 C CA . SER A 1 96 ? -11.206 0.535 3.573 1.00 94.56 96 SER A CA 1
ATOM 753 C C . SER A 1 96 ? -11.149 -0.256 2.257 1.00 94.56 96 SER A C 1
ATOM 755 O O . SER A 1 96 ? -11.269 -1.482 2.306 1.00 94.56 96 SER A O 1
ATOM 757 N N . PRO A 1 97 ? -10.894 0.361 1.083 1.00 94.88 97 PRO A N 1
ATOM 758 C CA . PRO A 1 97 ? -10.802 -0.408 -0.156 1.00 94.88 97 PRO A CA 1
ATOM 759 C C . PRO A 1 97 ? -9.575 -1.331 -0.208 1.00 94.88 97 PRO A C 1
ATOM 761 O O . PRO A 1 97 ? -9.600 -2.314 -0.936 1.00 94.88 97 PRO A O 1
ATOM 764 N N . LEU A 1 98 ? -8.514 -1.054 0.558 1.00 95.00 98 LEU A N 1
ATOM 765 C CA . LEU A 1 98 ? -7.307 -1.886 0.580 1.00 95.00 98 LEU A CA 1
ATOM 766 C C . LEU A 1 98 ? -7.500 -3.162 1.395 1.00 95.00 98 LEU A C 1
ATOM 768 O O . LEU A 1 98 ? -6.963 -4.202 1.030 1.00 95.00 98 LEU A O 1
ATOM 772 N N . VAL A 1 99 ? -8.235 -3.088 2.506 1.00 92.62 99 VAL A N 1
ATOM 773 C CA . VAL A 1 99 ? -8.486 -4.251 3.376 1.00 92.62 99 VAL A CA 1
ATOM 774 C C . VAL A 1 99 ? -9.645 -5.108 2.874 1.00 92.62 99 VAL A C 1
ATOM 776 O O . VAL A 1 99 ? -9.661 -6.315 3.106 1.00 92.62 99 VAL A O 1
ATOM 779 N N . GLY A 1 100 ? -10.594 -4.503 2.156 1.00 87.56 100 GLY A N 1
ATOM 780 C CA . GLY A 1 100 ? -11.804 -5.176 1.705 1.00 87.56 100 GLY A CA 1
ATOM 781 C C . GLY A 1 100 ? -12.748 -5.511 2.863 1.00 87.56 100 GLY A C 1
ATOM 782 O O . GLY A 1 100 ? -12.770 -4.843 3.897 1.00 87.56 100 GLY A O 1
ATOM 783 N N . ARG A 1 101 ? -13.571 -6.549 2.684 1.00 87.44 101 ARG A N 1
ATOM 784 C CA . ARG A 1 101 ? -14.536 -6.971 3.705 1.00 87.44 101 ARG A CA 1
ATOM 785 C C . ARG A 1 101 ? -13.809 -7.599 4.895 1.00 87.44 101 ARG A C 1
ATOM 787 O O . ARG A 1 101 ? -13.207 -8.661 4.764 1.00 87.44 101 ARG A O 1
ATOM 794 N N . LEU A 1 102 ? -13.926 -6.966 6.059 1.00 87.62 102 LEU A N 1
ATOM 795 C CA . LEU A 1 102 ? -13.431 -7.517 7.318 1.00 87.62 102 LEU A CA 1
ATOM 796 C C . LEU A 1 102 ? -14.339 -8.658 7.818 1.00 87.62 102 LEU A C 1
ATOM 798 O O . LEU A 1 102 ? -15.545 -8.642 7.549 1.00 87.62 102 LEU A O 1
ATOM 802 N N . PRO A 1 103 ? -13.782 -9.651 8.536 1.00 84.56 103 PRO A N 1
ATOM 803 C CA . PRO A 1 103 ? -14.572 -10.724 9.127 1.00 84.56 103 PRO A CA 1
ATOM 804 C C . PRO A 1 103 ? -15.537 -10.177 10.184 1.00 84.56 103 PRO A C 1
ATOM 806 O O . PRO A 1 103 ? -15.218 -9.237 10.914 1.00 84.56 103 PRO A O 1
ATOM 809 N N . GLU A 1 104 ? -16.712 -10.795 10.291 1.00 84.38 104 GLU A N 1
ATOM 810 C CA . GLU A 1 104 ? -17.662 -10.466 11.352 1.00 84.38 104 GLU A CA 1
ATOM 811 C C . GLU A 1 104 ? -17.108 -10.924 12.702 1.00 84.38 104 GLU A C 1
ATOM 813 O O . GLU A 1 104 ? -16.789 -12.097 12.907 1.00 84.38 104 GLU A O 1
ATOM 818 N N . VAL A 1 105 ? -16.975 -9.979 13.631 1.00 84.25 105 VAL A N 1
ATOM 819 C CA . VAL A 1 105 ? -16.503 -10.275 14.981 1.00 84.25 105 VAL A CA 1
ATOM 820 C C . VAL A 1 105 ? -17.668 -10.843 15.786 1.00 84.25 105 VAL A C 1
ATOM 822 O O . VAL A 1 105 ? -18.630 -10.144 16.100 1.00 84.25 105 VAL A O 1
ATOM 825 N N . GLY A 1 106 ? -17.582 -12.129 16.119 1.00 81.38 106 GLY A N 1
ATOM 826 C CA . GLY A 1 106 ? -18.514 -12.781 17.031 1.00 81.38 106 GLY A CA 1
ATOM 827 C C . GLY A 1 106 ? -18.155 -12.503 18.490 1.00 81.38 106 GLY A C 1
ATOM 828 O O . GLY A 1 106 ? -16.987 -12.547 18.873 1.00 81.38 106 GLY A O 1
ATOM 829 N N . TYR A 1 107 ? -19.168 -12.283 19.324 1.00 83.81 107 TYR A N 1
ATOM 830 C CA . TYR A 1 107 ? -19.017 -12.233 20.777 1.00 83.81 107 TYR A CA 1
ATOM 831 C C . TYR A 1 107 ? -19.904 -13.303 21.404 1.00 83.81 107 TYR A C 1
ATOM 833 O O . TYR A 1 107 ? -21.066 -13.459 21.023 1.00 83.81 107 TYR A O 1
ATOM 841 N N . ILE A 1 108 ? -19.374 -14.029 22.389 1.00 80.50 108 ILE A N 1
ATOM 842 C CA . ILE A 1 108 ? -20.186 -14.936 23.202 1.00 80.50 108 ILE A CA 1
ATOM 843 C C . ILE A 1 108 ? -21.066 -14.062 24.098 1.00 80.50 108 ILE A C 1
ATOM 845 O O . ILE A 1 108 ? -20.558 -13.367 24.981 1.00 80.50 108 ILE A O 1
ATOM 849 N N . LYS A 1 109 ? -22.381 -14.069 23.854 1.00 71.00 109 LYS A N 1
ATOM 850 C CA . LYS A 1 109 ? -23.351 -13.479 24.782 1.00 71.00 109 LYS A CA 1
ATOM 851 C C . LYS A 1 109 ? -23.363 -14.326 26.057 1.00 71.00 109 LYS A C 1
ATOM 853 O O . LYS A 1 109 ? -23.427 -15.551 25.966 1.00 71.00 109 LYS A O 1
ATOM 858 N N . ARG A 1 110 ? -23.231 -13.670 27.210 1.00 61.97 110 ARG A N 1
ATOM 859 C CA . ARG A 1 110 ? -23.476 -14.298 28.514 1.00 61.97 110 ARG A CA 1
ATOM 860 C C . ARG A 1 110 ? -24.964 -14.503 28.731 1.00 61.97 110 ARG A C 1
ATOM 862 O O . ARG A 1 110 ? -25.730 -13.643 28.242 1.00 61.97 110 ARG A O 1
#